Protein AF-A0A376DQQ1-F1 (afdb_monomer)

Radius of gyration: 15.54 Å; Cα contacts (8 Å, |Δi|>4): 71; chains: 1; bounding box: 43×14×39 Å

Secondary structure (DSSP, 8-state):
-PPPPPEEEESSTT-HHHHHHHHHTSEEEE-TT-HHHHHHHHHHHHHHHHTT--------GGGGSHHHHHHHHHHHH-

Foldseek 3Di:
DPQDDADEEEDDPPPPVQVLCVVFVRYHYDYPPCVVVVVVVVVVCVVCVVVVNRHRRGPDNVCVPPVNVVVVVVVVVD

Nearest PDB structures (foldseek):
  7ccz-assembly1_A  TM=4.336E-01  e=6.061E+00  Homo sapiens
  4fw1-assembly1_A  TM=3.051E-01  e=4.627E+00  Rous sarcoma virus - Prague C

Organism: Chryseobacterium carnipullorum (NCBI:txid1124835)

pLDDT: mean 87.44, std 11.45, range [43.94, 97.19]

Structure (mmCIF, N/CA/C/O backbone):
data_AF-A0A376DQQ1-F1
#
_entry.id   AF-A0A376DQQ1-F1
#
loop_
_atom_site.group_PDB
_atom_site.id
_atom_site.type_symbol
_atom_site.label_atom_id
_atom_site.label_alt_id
_atom_site.label_comp_id
_atom_site.label_asym_id
_atom_site.label_entity_id
_atom_site.label_seq_id
_atom_site.pdbx_PDB_ins_code
_atom_site.Cartn_x
_atom_site.Cartn_y
_atom_site.Cartn_z
_atom_site.occupancy
_atom_site.B_iso_or_equiv
_atom_site.auth_seq_id
_atom_site.auth_comp_id
_atom_site.auth_asym_id
_atom_site.auth_atom_id
_atom_site.pdbx_PDB_model_num
ATOM 1 N N . MET A 1 1 ? 6.760 -0.686 19.730 1.00 44.03 1 MET A N 1
ATOM 2 C CA . MET A 1 1 ? 6.889 -0.167 18.352 1.00 44.03 1 MET A CA 1
ATOM 3 C C . MET A 1 1 ? 5.485 0.174 17.885 1.00 44.03 1 MET A C 1
ATOM 5 O O . MET A 1 1 ? 4.647 -0.714 17.985 1.00 44.03 1 MET A O 1
ATOM 9 N N . PRO A 1 2 ? 5.165 1.428 17.516 1.00 43.94 2 PRO A N 1
ATOM 10 C CA . PRO A 1 2 ? 3.837 1.730 16.991 1.00 43.94 2 PRO A CA 1
ATOM 11 C C . PRO A 1 2 ? 3.590 0.849 15.758 1.00 43.94 2 PRO A C 1
ATOM 13 O O . PRO A 1 2 ? 4.546 0.597 15.015 1.00 43.94 2 PRO A O 1
ATOM 16 N N . PRO A 1 3 ? 2.360 0.348 15.553 1.00 54.28 3 PRO A N 1
ATOM 17 C CA . PRO A 1 3 ? 2.059 -0.424 14.361 1.00 54.28 3 PRO A CA 1
ATOM 18 C C . PRO A 1 3 ? 2.411 0.427 13.138 1.00 54.28 3 PRO A C 1
ATOM 20 O O . PRO A 1 3 ? 2.203 1.646 13.132 1.00 54.28 3 PRO A O 1
ATOM 23 N N . GLY A 1 4 ? 3.043 -0.194 12.141 1.00 62.22 4 GLY A N 1
ATOM 24 C CA . GLY A 1 4 ? 3.403 0.499 10.909 1.00 62.22 4 GLY A CA 1
ATOM 25 C C . GLY A 1 4 ? 2.170 1.145 10.265 1.00 62.22 4 GLY A C 1
ATOM 26 O O . GLY A 1 4 ? 1.028 0.788 10.550 1.00 62.22 4 GLY A O 1
ATOM 27 N N . LYS A 1 5 ? 2.375 2.145 9.413 1.00 73.00 5 LYS A N 1
ATOM 28 C CA . LYS A 1 5 ? 1.271 2.767 8.670 1.00 73.00 5 LYS A CA 1
ATOM 29 C C . LYS A 1 5 ? 1.092 2.000 7.365 1.00 73.00 5 LYS A C 1
ATOM 31 O O . LYS A 1 5 ? 2.053 1.883 6.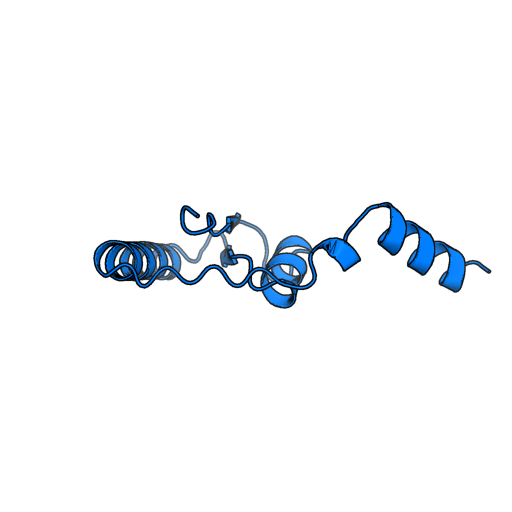611 1.00 73.00 5 LYS A O 1
ATOM 36 N N . GLN A 1 6 ? -0.106 1.482 7.111 1.00 84.19 6 GLN A N 1
ATOM 37 C CA . GLN A 1 6 ? -0.450 0.939 5.798 1.00 84.19 6 GLN A CA 1
ATOM 38 C C . GLN A 1 6 ? -0.611 2.056 4.775 1.00 84.19 6 GLN A C 1
ATOM 40 O O . GLN A 1 6 ? -1.110 3.138 5.090 1.00 84.19 6 GLN A O 1
ATOM 45 N N . ILE A 1 7 ? -0.190 1.773 3.548 1.00 89.69 7 ILE A N 1
ATOM 46 C CA . ILE A 1 7 ? -0.279 2.707 2.431 1.00 89.69 7 ILE A CA 1
ATOM 47 C C . ILE A 1 7 ? -1.604 2.482 1.696 1.00 89.69 7 ILE A C 1
ATOM 49 O O . ILE A 1 7 ? -1.968 1.353 1.373 1.00 89.69 7 ILE A O 1
ATOM 53 N N . ILE A 1 8 ? -2.313 3.572 1.417 1.00 92.88 8 ILE A N 1
ATOM 54 C CA . ILE A 1 8 ? -3.473 3.595 0.525 1.00 92.88 8 ILE A CA 1
ATOM 55 C C . ILE A 1 8 ? -3.043 4.346 -0.729 1.00 92.88 8 ILE A C 1
ATOM 57 O O . ILE A 1 8 ? -2.547 5.470 -0.641 1.00 92.88 8 ILE A O 1
ATOM 61 N N . SER A 1 9 ? -3.194 3.713 -1.886 1.00 94.88 9 SER A N 1
ATOM 62 C CA . SER A 1 9 ? -2.824 4.278 -3.184 1.00 94.88 9 SER A CA 1
ATOM 63 C C . SER A 1 9 ? -4.025 4.285 -4.124 1.00 94.88 9 SER A C 1
ATOM 65 O O . SER A 1 9 ? -4.857 3.387 -4.047 1.00 94.88 9 SER A O 1
ATOM 67 N N . PHE A 1 10 ? -4.083 5.275 -5.018 1.00 95.62 10 PHE A N 1
ATOM 68 C CA . PHE A 1 10 ? -5.108 5.393 -6.054 1.00 95.62 10 PHE A CA 1
ATOM 69 C C . PHE A 1 10 ? -4.475 5.506 -7.436 1.00 95.62 10 PHE A C 1
ATOM 71 O O . PHE A 1 10 ? -3.448 6.175 -7.582 1.00 95.62 10 PHE A O 1
ATOM 78 N N . GLY A 1 11 ? -5.088 4.896 -8.445 1.00 93.75 11 GLY A N 1
ATOM 79 C CA . GLY A 1 11 ? -4.636 4.995 -9.829 1.00 93.75 11 GLY A CA 1
ATOM 80 C C . GLY A 1 11 ? -5.289 3.961 -10.742 1.00 93.75 11 GLY A C 1
ATOM 81 O O . GLY A 1 11 ? -6.188 3.243 -10.317 1.00 93.75 11 GLY A O 1
ATOM 82 N N . PRO A 1 12 ? -4.859 3.886 -12.012 1.00 93.12 12 PRO A N 1
ATOM 83 C CA . PRO A 1 12 ? -5.298 2.833 -12.915 1.00 93.12 12 PRO A CA 1
ATOM 84 C C . PRO A 1 12 ? -4.987 1.449 -12.346 1.00 93.12 12 PRO A C 1
ATOM 86 O O . PRO A 1 12 ? -3.937 1.244 -11.730 1.00 93.12 12 PRO A O 1
ATOM 89 N N . ASN A 1 13 ? -5.863 0.487 -12.633 1.00 86.94 13 ASN A N 1
ATOM 90 C CA . ASN A 1 13 ? -5.586 -0.917 -12.351 1.00 86.9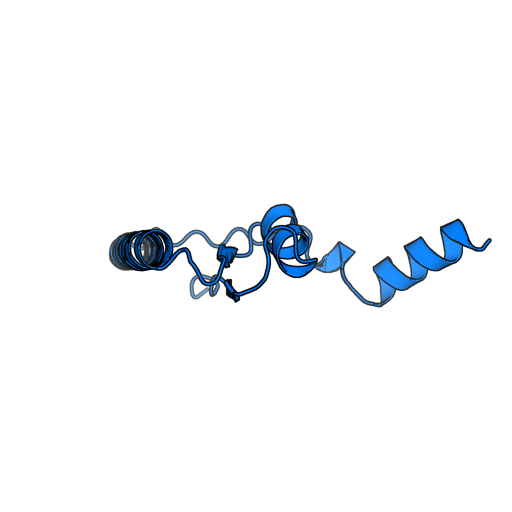4 13 ASN A CA 1
ATOM 91 C C . ASN A 1 13 ? -4.215 -1.315 -12.922 1.00 86.94 13 ASN A C 1
ATOM 93 O O . ASN A 1 13 ? -3.809 -0.833 -13.978 1.00 86.94 13 ASN A O 1
ATOM 97 N N . GLU A 1 14 ? -3.504 -2.181 -12.197 1.00 85.94 14 GLU A N 1
ATOM 98 C CA . GLU A 1 14 ? -2.178 -2.697 -12.582 1.00 85.94 14 GLU A CA 1
ATOM 99 C C . GLU A 1 14 ? -1.044 -1.653 -12.641 1.00 85.94 14 GLU A C 1
ATOM 101 O O . GLU A 1 14 ? 0.040 -1.951 -13.140 1.00 85.94 14 GLU A O 1
ATOM 106 N N . ALA A 1 15 ? -1.227 -0.455 -12.073 1.00 90.12 15 ALA A N 1
ATOM 107 C CA . ALA A 1 15 ? -0.128 0.495 -11.909 1.00 90.12 15 ALA A CA 1
ATOM 108 C C . ALA A 1 15 ? 1.061 -0.126 -11.144 1.00 90.12 15 ALA A C 1
ATOM 110 O O . ALA A 1 15 ? 0.872 -0.940 -10.236 1.00 90.12 15 ALA A O 1
ATOM 111 N N . ASP A 1 16 ? 2.292 0.322 -11.424 1.00 90.12 16 ASP A N 1
ATOM 112 C CA . ASP A 1 16 ? 3.512 -0.184 -10.766 1.00 90.12 16 ASP A CA 1
ATOM 113 C C . ASP A 1 16 ? 3.415 -0.180 -9.233 1.00 90.12 16 ASP A C 1
ATOM 115 O O . ASP A 1 16 ? 3.877 -1.100 -8.556 1.00 90.12 16 ASP A O 1
ATOM 119 N N . VAL A 1 17 ? 2.762 0.843 -8.674 1.00 90.19 17 VAL A N 1
ATOM 120 C CA . VAL A 1 17 ? 2.511 0.960 -7.234 1.00 90.19 17 VAL A CA 1
ATOM 121 C 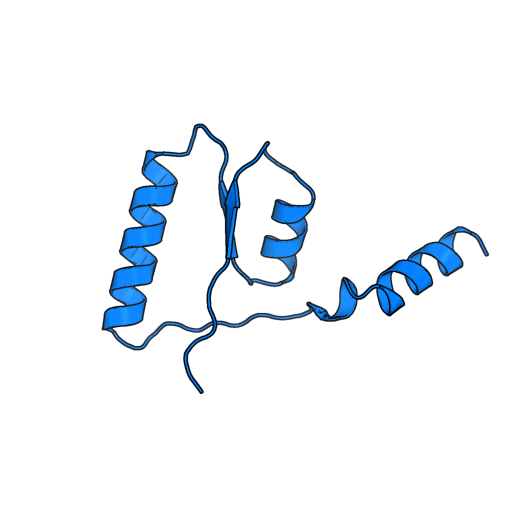C . VAL A 1 17 ? 1.625 -0.170 -6.702 1.00 90.19 17 VAL A C 1
ATOM 123 O O . VAL A 1 17 ? 1.878 -0.654 -5.603 1.00 90.19 17 VAL A O 1
ATOM 126 N N . SER A 1 18 ? 0.648 -0.648 -7.476 1.00 92.62 18 SER A N 1
ATOM 127 C CA . SER A 1 18 ? -0.188 -1.797 -7.111 1.00 92.62 18 SER A CA 1
ATOM 128 C C . SER A 1 18 ? 0.671 -3.046 -6.915 1.00 92.62 18 SER A C 1
ATOM 130 O O . SER A 1 18 ? 0.592 -3.709 -5.877 1.00 92.62 18 SER A O 1
ATOM 132 N N . ARG A 1 19 ? 1.591 -3.300 -7.855 1.00 91.00 19 ARG A N 1
ATOM 133 C CA . ARG A 1 19 ? 2.534 -4.419 -7.763 1.00 91.00 19 ARG A CA 1
ATOM 134 C C . ARG A 1 19 ? 3.463 -4.287 -6.556 1.00 91.00 19 ARG A C 1
ATOM 136 O O . ARG A 1 19 ? 3.624 -5.245 -5.805 1.00 91.00 19 ARG A O 1
ATOM 143 N N . ILE A 1 20 ? 4.035 -3.102 -6.328 1.00 91.25 20 ILE A N 1
ATOM 144 C CA . ILE A 1 20 ? 4.917 -2.845 -5.176 1.00 91.25 20 ILE A CA 1
ATOM 145 C C . ILE A 1 20 ? 4.181 -3.104 -3.855 1.00 91.25 20 ILE A C 1
ATOM 147 O O . ILE A 1 20 ? 4.717 -3.782 -2.976 1.00 91.25 20 ILE A O 1
ATOM 151 N N . LEU A 1 21 ? 2.960 -2.584 -3.702 1.00 90.88 21 LEU A N 1
ATOM 152 C CA . LEU A 1 21 ? 2.167 -2.751 -2.483 1.00 90.88 21 LEU A CA 1
ATOM 153 C C . LEU A 1 21 ? 1.801 -4.221 -2.242 1.00 90.88 21 LEU A C 1
ATOM 155 O O . LEU A 1 21 ? 1.930 -4.691 -1.110 1.00 90.88 21 LEU A O 1
ATOM 159 N N . SER A 1 22 ? 1.440 -4.953 -3.301 1.00 89.19 22 SER A N 1
ATOM 160 C CA . SER A 1 22 ? 1.143 -6.388 -3.237 1.00 89.19 22 SER A CA 1
ATOM 161 C C . SER A 1 22 ? 2.368 -7.220 -2.845 1.00 89.19 22 SER A C 1
ATOM 163 O O . SER A 1 22 ? 2.279 -8.059 -1.954 1.00 89.19 22 SER A O 1
ATOM 165 N N . GLU A 1 23 ? 3.524 -6.993 -3.474 1.00 89.50 23 GLU A N 1
ATOM 166 C CA . GLU A 1 23 ? 4.750 -7.769 -3.214 1.00 89.50 23 GLU A CA 1
ATOM 167 C C . GLU A 1 23 ? 5.354 -7.501 -1.830 1.00 89.50 23 GLU A C 1
ATOM 169 O O . GLU A 1 23 ? 6.056 -8.350 -1.277 1.00 89.50 23 GLU A O 1
ATOM 174 N N . THR A 1 24 ? 5.100 -6.317 -1.270 1.00 89.19 24 THR A N 1
ATOM 175 C CA . THR A 1 24 ? 5.635 -5.919 0.040 1.00 89.19 24 THR A CA 1
ATOM 176 C C . THR A 1 24 ? 4.647 -6.087 1.186 1.00 89.19 24 THR A C 1
ATOM 178 O O . THR A 1 24 ? 5.032 -5.868 2.334 1.00 89.19 24 THR A O 1
ATOM 181 N N . ALA A 1 25 ? 3.386 -6.432 0.901 1.00 88.19 25 ALA A N 1
ATOM 182 C CA . ALA A 1 25 ? 2.286 -6.432 1.870 1.00 88.19 25 ALA A CA 1
ATOM 183 C C . ALA A 1 25 ? 2.197 -5.119 2.685 1.00 88.19 25 ALA A C 1
ATOM 185 O O . ALA A 1 25 ? 1.831 -5.110 3.861 1.00 88.19 25 ALA A O 1
ATOM 186 N N . SER A 1 26 ? 2.564 -3.990 2.065 1.00 87.31 26 SER A N 1
ATOM 187 C CA . SER A 1 26 ? 2.669 -2.683 2.735 1.00 87.31 26 SER A CA 1
ATOM 188 C C . SER A 1 26 ? 1.388 -1.850 2.671 1.00 87.31 26 SER A C 1
ATOM 190 O O . SER A 1 26 ? 1.293 -0.806 3.322 1.00 87.31 26 SER A O 1
ATOM 192 N N . GLY A 1 27 ? 0.396 -2.281 1.892 1.00 89.69 27 GLY A N 1
ATOM 193 C CA . GLY A 1 27 ? -0.804 -1.497 1.651 1.00 89.69 27 GLY A CA 1
ATOM 194 C C . GLY A 1 27 ? -1.700 -2.062 0.559 1.00 89.69 27 GLY A C 1
ATOM 195 O O . GLY A 1 27 ? -1.504 -3.186 0.100 1.00 89.69 27 GLY A O 1
ATOM 196 N N . LYS A 1 28 ? -2.676 -1.255 0.140 1.00 92.25 28 LYS A N 1
ATOM 197 C CA . LYS A 1 28 ? -3.661 -1.604 -0.888 1.00 92.25 28 LYS A CA 1
ATOM 198 C C . LYS A 1 28 ? -3.807 -0.468 -1.902 1.00 92.25 28 LYS A C 1
ATOM 200 O O . LYS A 1 28 ? -3.768 0.711 -1.543 1.00 92.25 28 LYS A O 1
ATOM 205 N N . HIS A 1 29 ? -3.943 -0.845 -3.169 1.00 95.31 29 HIS A N 1
ATOM 206 C CA . HIS A 1 29 ? -4.209 0.061 -4.280 1.00 95.31 29 HIS A CA 1
ATOM 207 C C . HIS A 1 29 ? -5.688 -0.012 -4.673 1.00 95.31 29 HIS A C 1
ATOM 209 O O . HIS A 1 29 ? -6.284 -1.087 -4.601 1.00 95.31 29 HIS A O 1
ATOM 215 N N . PHE A 1 30 ? -6.252 1.123 -5.072 1.00 95.94 30 PHE A N 1
ATOM 216 C CA . PHE A 1 30 ? -7.647 1.282 -5.467 1.00 95.94 30 PHE A CA 1
ATOM 217 C C . PHE A 1 30 ? -7.729 2.017 -6.804 1.00 95.94 30 PHE A C 1
ATOM 219 O O . PHE A 1 30 ? -6.968 2.956 -7.052 1.00 95.94 30 PHE A O 1
ATOM 226 N N . SER A 1 31 ? -8.679 1.623 -7.641 1.00 95.81 31 SER A N 1
ATOM 227 C CA . SER A 1 31 ? -9.095 2.431 -8.782 1.00 95.81 31 SER A CA 1
ATOM 228 C C . SER A 1 31 ? -9.908 3.645 -8.327 1.00 95.81 31 SER A C 1
A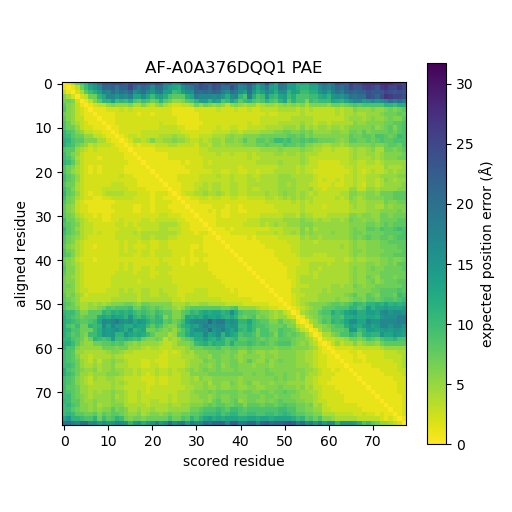TOM 230 O O . SER A 1 31 ? -10.302 3.761 -7.161 1.00 95.81 31 SER A O 1
ATOM 232 N N . TYR A 1 32 ? -10.158 4.585 -9.238 1.00 92.56 32 TYR A N 1
ATOM 233 C CA . TYR A 1 32 ? -10.982 5.757 -8.929 1.00 92.56 32 TYR A CA 1
ATOM 234 C C . TYR A 1 32 ? -12.465 5.397 -8.766 1.00 92.56 32 TYR A C 1
ATOM 236 O O . TYR A 1 32 ? -13.225 6.147 -8.155 1.00 92.56 32 TYR A O 1
ATOM 244 N N . GLU A 1 33 ? -12.862 4.232 -9.270 1.00 95.19 33 GLU A N 1
ATOM 245 C CA . GLU A 1 33 ? -14.214 3.695 -9.226 1.00 95.19 33 GLU A CA 1
ATOM 246 C C . GLU A 1 33 ? -14.504 2.916 -7.922 1.00 95.19 33 GLU A C 1
ATOM 248 O O . GLU A 1 33 ? -15.666 2.727 -7.561 1.00 95.19 33 GLU A O 1
ATOM 253 N N . ASP A 1 34 ? -13.476 2.546 -7.148 1.00 95.19 34 ASP A N 1
ATOM 254 C CA . ASP A 1 34 ? -13.554 1.680 -5.953 1.00 95.19 34 ASP A CA 1
ATOM 255 C C . ASP A 1 34 ? -14.063 2.377 -4.671 1.00 95.19 34 ASP A C 1
ATOM 257 O O . ASP A 1 34 ? -13.658 2.052 -3.550 1.00 95.19 34 ASP A O 1
ATOM 261 N N . SER A 1 35 ? -14.964 3.349 -4.807 1.00 94.00 35 SER A N 1
ATOM 262 C CA . SER A 1 35 ? -15.448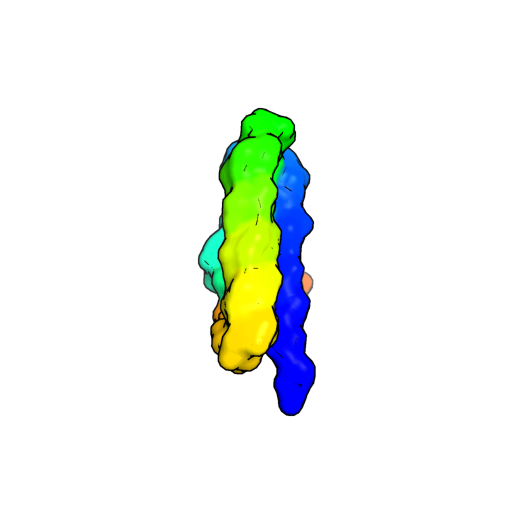 4.184 -3.695 1.00 94.00 35 SER A CA 1
ATOM 263 C C . SER A 1 35 ? -16.073 3.399 -2.528 1.00 94.00 35 SER A C 1
ATOM 265 O O . SER A 1 35 ? -15.842 3.733 -1.363 1.00 94.00 35 SER A O 1
ATOM 267 N N . GLU A 1 36 ? -16.829 2.336 -2.808 1.00 96.69 36 GLU A N 1
ATOM 268 C CA . GLU A 1 36 ? -17.409 1.470 -1.773 1.00 96.69 36 GLU A CA 1
ATOM 269 C C . GLU A 1 36 ? -16.335 0.580 -1.132 1.00 96.69 36 GLU A C 1
ATOM 271 O O . GLU A 1 36 ? -16.222 0.507 0.092 1.00 96.69 36 GLU A O 1
ATOM 276 N N . VAL A 1 37 ? -15.464 -0.006 -1.956 1.00 95.88 37 VAL A N 1
ATOM 277 C CA . VAL A 1 37 ? -14.410 -0.932 -1.519 1.00 95.88 37 VAL A CA 1
ATOM 278 C C . VAL A 1 37 ? -13.414 -0.249 -0.581 1.00 95.88 37 VAL A C 1
ATOM 280 O O . VAL A 1 37 ? -12.966 -0.849 0.401 1.00 95.88 37 VAL A O 1
ATOM 283 N N . ILE A 1 38 ? -13.047 1.007 -0.853 1.00 95.44 38 ILE A N 1
ATOM 284 C CA . ILE A 1 38 ? -12.131 1.742 0.023 1.00 95.44 38 ILE A CA 1
ATOM 285 C C . ILE A 1 38 ? -12.773 2.103 1.362 1.00 95.44 38 ILE A C 1
ATOM 287 O O . ILE A 1 38 ? -12.098 2.069 2.393 1.00 95.44 38 ILE A O 1
ATOM 291 N N . LYS A 1 39 ? -14.069 2.425 1.372 1.00 96.12 39 LYS A N 1
ATOM 292 C CA . LYS A 1 39 ? -14.793 2.733 2.605 1.00 96.12 39 LYS A CA 1
ATOM 293 C C . LYS A 1 39 ? -14.794 1.525 3.539 1.00 96.12 39 LYS A C 1
ATOM 295 O O . LYS A 1 39 ? -14.455 1.671 4.714 1.00 96.12 39 LYS A O 1
ATOM 300 N N . ASP A 1 40 ? -15.104 0.351 3.000 1.00 96.94 40 ASP A N 1
ATOM 301 C CA . ASP A 1 40 ? -15.106 -0.900 3.757 1.00 96.94 40 ASP A CA 1
ATOM 302 C C . ASP A 1 40 ? -13.704 -1.247 4.264 1.00 96.94 40 ASP A C 1
ATOM 304 O O . ASP A 1 40 ? -13.534 -1.585 5.435 1.00 96.94 40 ASP A O 1
ATOM 308 N N . TYR A 1 41 ? -12.680 -1.060 3.427 1.00 93.56 41 TYR A N 1
ATOM 309 C CA . TYR A 1 41 ? -11.289 -1.270 3.824 1.00 93.56 41 TYR A CA 1
ATOM 310 C C . TYR A 1 41 ? -10.859 -0.348 4.974 1.00 93.56 41 TYR A C 1
ATOM 312 O O . TYR A 1 41 ? -10.286 -0.808 5.958 1.00 93.56 41 TYR A O 1
ATOM 320 N N . ILE A 1 42 ? -11.144 0.956 4.895 1.00 92.69 42 ILE A N 1
ATOM 321 C CA . ILE A 1 42 ? -10.794 1.902 5.967 1.00 92.69 42 ILE A CA 1
ATOM 322 C C . ILE A 1 42 ? -11.504 1.523 7.272 1.00 92.69 42 ILE A C 1
ATOM 324 O O . ILE A 1 42 ? -10.887 1.574 8.339 1.00 92.69 42 ILE A O 1
ATOM 328 N N . LEU A 1 43 ? -12.778 1.130 7.192 1.00 94.75 43 LEU A N 1
ATOM 329 C CA . LEU A 1 43 ? -13.548 0.694 8.354 1.00 94.75 43 LEU A CA 1
ATOM 330 C C . LEU A 1 43 ? -12.948 -0.570 8.985 1.00 94.75 43 LEU A C 1
ATOM 332 O O . LEU A 1 43 ? -12.781 -0.623 10.204 1.00 94.75 43 LEU A O 1
ATOM 336 N N . GLU A 1 44 ? -12.570 -1.554 8.170 1.00 91.50 44 GLU A N 1
ATOM 337 C CA . GLU A 1 44 ? -11.890 -2.764 8.627 1.00 91.50 44 GLU A CA 1
ATOM 338 C C . GLU A 1 44 ? -10.578 -2.426 9.348 1.00 91.50 44 GLU A C 1
ATOM 340 O O . GLU A 1 44 ? -10.374 -2.845 10.492 1.00 91.50 44 GLU A O 1
ATOM 345 N N . GLN A 1 45 ? -9.718 -1.610 8.729 1.00 88.50 45 GLN A N 1
ATOM 346 C CA . GLN A 1 45 ? -8.432 -1.228 9.318 1.00 88.50 45 GLN A CA 1
ATOM 347 C C . GLN A 1 45 ? -8.606 -0.456 10.629 1.00 88.50 45 GLN A C 1
ATOM 349 O O . GLN A 1 45 ? -7.844 -0.660 11.578 1.00 88.50 45 GLN A O 1
ATOM 354 N N . PHE A 1 46 ? -9.630 0.392 10.720 1.00 89.12 46 PHE A N 1
ATOM 355 C CA . PHE A 1 46 ? -9.971 1.101 11.948 1.00 89.12 46 PHE A CA 1
ATOM 356 C C . PHE A 1 46 ? -10.402 0.148 13.073 1.00 89.12 46 PHE A C 1
ATOM 358 O O . PHE A 1 46 ? -9.932 0.276 14.207 1.00 89.12 46 PHE A O 1
ATOM 365 N N . GLU A 1 47 ? -11.247 -0.841 12.780 1.00 91.56 47 GLU A N 1
ATOM 366 C CA . GLU A 1 47 ? -11.663 -1.838 13.771 1.00 91.56 47 GLU A CA 1
ATOM 367 C C . GLU A 1 47 ? -10.505 -2.754 14.199 1.00 91.56 47 GLU A C 1
ATOM 369 O O . GLU A 1 47 ? -10.387 -3.087 15.382 1.00 91.56 47 GLU A O 1
ATOM 374 N N . GLN A 1 48 ? -9.604 -3.123 13.283 1.00 87.06 48 GLN A N 1
ATOM 375 C CA . GLN A 1 48 ? -8.382 -3.858 13.629 1.00 87.06 48 GLN A CA 1
ATOM 376 C C . GLN A 1 48 ? -7.453 -3.029 14.526 1.00 87.06 48 GLN A C 1
ATOM 378 O O . GLN A 1 48 ? -6.930 -3.547 15.519 1.00 87.06 48 GLN A O 1
ATOM 383 N N . TRP A 1 49 ? -7.292 -1.736 14.227 1.00 86.44 49 TRP A N 1
ATOM 384 C CA . TRP A 1 49 ? -6.536 -0.806 15.064 1.00 86.44 49 TRP A CA 1
ATOM 385 C C . TRP A 1 49 ? -7.127 -0.697 16.474 1.00 86.44 49 TRP A C 1
ATOM 387 O O . TRP A 1 49 ? -6.389 -0.850 17.448 1.00 86.44 49 TRP A O 1
ATOM 397 N N . LYS A 1 50 ? -8.452 -0.531 16.603 1.00 89.06 50 LYS A N 1
ATOM 398 C CA . LYS A 1 50 ? -9.146 -0.490 17.905 1.00 89.06 50 LYS A CA 1
ATOM 399 C C . LYS A 1 50 ? -8.899 -1.736 18.754 1.00 89.06 50 LYS A C 1
ATOM 401 O O . LYS A 1 50 ? -8.839 -1.639 19.975 1.00 89.06 50 LYS A O 1
ATOM 406 N N . LYS A 1 51 ? -8.757 -2.901 18.117 1.00 89.44 51 LYS A N 1
ATOM 407 C CA . LYS A 1 51 ? -8.480 -4.183 18.785 1.00 89.44 51 LYS A CA 1
ATOM 408 C C . LYS A 1 51 ? -6.999 -4.393 19.120 1.00 89.44 51 LYS A C 1
ATOM 410 O O . LYS A 1 51 ? -6.669 -5.398 19.735 1.00 89.44 51 LYS A O 1
ATOM 415 N N . GLY A 1 52 ? -6.109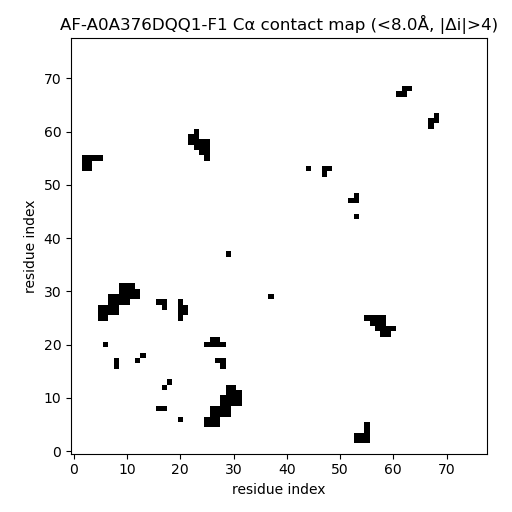 -3.484 18.712 1.00 82.75 52 GLY A N 1
ATOM 416 C CA . GLY A 1 52 ? -4.660 -3.645 18.863 1.00 82.75 52 GLY A CA 1
ATOM 417 C C . GLY A 1 52 ? -4.045 -4.676 17.909 1.00 82.75 52 GLY A C 1
ATOM 418 O O . GLY A 1 52 ? -2.884 -5.037 18.072 1.00 82.75 52 GLY A O 1
ATOM 419 N N . ASN A 1 53 ? -4.794 -5.125 16.898 1.00 76.56 53 ASN A N 1
ATOM 420 C CA . ASN A 1 53 ? -4.408 -6.202 15.982 1.00 76.56 53 ASN A CA 1
ATOM 421 C C . ASN A 1 53 ? -3.811 -5.689 14.667 1.00 76.56 53 ASN A C 1
ATOM 423 O O . ASN A 1 53 ? -3.755 -6.434 13.691 1.00 76.56 53 ASN A O 1
ATOM 427 N N . LEU A 1 54 ? -3.383 -4.423 14.606 1.00 72.31 54 LEU A N 1
ATOM 428 C CA . LEU A 1 54 ? -2.807 -3.861 13.387 1.00 72.31 54 LEU A CA 1
ATOM 429 C C . LEU A 1 54 ? -1.406 -4.451 13.148 1.00 72.31 54 LEU A C 1
ATOM 431 O O . LEU A 1 54 ? -0.386 -3.891 13.549 1.00 72.31 54 LEU A O 1
ATOM 435 N N . LEU A 1 55 ? -1.367 -5.620 12.513 1.00 63.34 55 LEU A N 1
ATOM 436 C CA . LEU A 1 55 ? -0.142 -6.280 12.090 1.00 63.34 55 LEU A CA 1
ATOM 437 C C . LEU A 1 55 ? 0.321 -5.641 10.786 1.00 63.34 55 LEU A C 1
ATOM 439 O O . LEU A 1 55 ? -0.236 -5.885 9.718 1.00 63.34 55 LEU A O 1
ATOM 443 N N . VAL A 1 56 ? 1.362 -4.818 10.868 1.00 67.06 56 VAL A N 1
ATOM 444 C CA . VAL A 1 56 ? 2.050 -4.334 9.671 1.00 67.06 56 VAL A CA 1
ATOM 445 C C . VAL A 1 56 ? 3.232 -5.234 9.416 1.00 67.06 56 VAL A C 1
ATOM 447 O O . VAL A 1 56 ? 4.267 -5.126 10.068 1.00 67.06 56 VAL A O 1
ATOM 450 N N . ASN A 1 57 ? 3.036 -6.154 8.480 1.00 64.62 57 ASN A N 1
ATOM 451 C CA . ASN A 1 57 ? 4.039 -7.123 8.087 1.00 64.62 57 ASN A CA 1
ATOM 452 C C . ASN A 1 57 ? 4.643 -6.705 6.747 1.00 64.62 57 ASN A C 1
ATOM 454 O O . ASN A 1 57 ? 4.523 -7.411 5.750 1.00 64.62 57 ASN A O 1
ATOM 458 N N . THR A 1 58 ? 5.237 -5.509 6.716 1.00 70.00 58 THR A N 1
ATOM 459 C CA . THR A 1 58 ? 5.887 -5.043 5.499 1.00 70.00 58 THR A CA 1
ATOM 460 C C . THR A 1 58 ? 7.152 -5.853 5.264 1.00 70.00 58 THR A C 1
ATOM 462 O O . THR A 1 58 ? 8.071 -5.837 6.083 1.00 70.00 58 THR A O 1
ATOM 465 N N . GLN A 1 59 ? 7.211 -6.543 4.134 1.00 81.38 59 GLN A N 1
ATOM 466 C CA . GLN A 1 59 ? 8.325 -7.405 3.762 1.00 81.38 59 GLN A CA 1
ATOM 467 C C . GLN A 1 59 ? 8.945 -6.933 2.450 1.00 81.38 59 GLN A C 1
ATOM 469 O O . GLN A 1 59 ? 8.355 -6.161 1.702 1.00 81.38 59 GLN A O 1
ATOM 474 N N . ASN A 1 60 ? 10.169 -7.382 2.179 1.00 80.69 60 ASN A N 1
ATOM 475 C CA . ASN A 1 60 ? 10.812 -7.283 0.866 1.00 80.69 60 ASN A CA 1
ATOM 476 C C . ASN A 1 60 ? 10.969 -5.870 0.262 1.00 80.69 60 ASN A C 1
ATOM 478 O O . ASN A 1 60 ? 11.336 -5.774 -0.903 1.00 80.69 60 ASN A O 1
ATOM 482 N N . ILE A 1 61 ? 10.792 -4.772 1.017 1.00 84.12 61 ILE A N 1
ATOM 483 C CA . ILE A 1 61 ? 10.978 -3.390 0.505 1.00 84.12 61 ILE A CA 1
ATOM 484 C C . ILE A 1 61 ? 12.357 -3.211 -0.138 1.00 84.12 61 ILE A C 1
ATOM 486 O O . ILE A 1 61 ? 12.493 -2.544 -1.163 1.00 84.12 61 ILE A O 1
ATOM 490 N N . GLU A 1 62 ? 13.378 -3.842 0.446 1.00 88.31 62 GLU A N 1
ATOM 491 C CA . GLU A 1 62 ? 14.765 -3.776 -0.013 1.00 88.31 62 GLU A CA 1
ATOM 492 C C . GLU A 1 62 ? 14.918 -4.083 -1.507 1.00 88.31 62 GLU A C 1
ATOM 494 O O . GLU A 1 62 ? 15.772 -3.484 -2.166 1.00 88.31 62 GLU A O 1
ATOM 499 N N . GLN A 1 63 ? 14.082 -4.952 -2.089 1.00 89.06 63 GLN A N 1
ATOM 500 C CA . GLN A 1 63 ? 14.156 -5.294 -3.515 1.00 89.06 63 GLN A CA 1
ATOM 501 C C . GLN A 1 63 ? 13.895 -4.099 -4.444 1.00 89.06 63 GLN A C 1
ATOM 503 O O . GLN A 1 63 ? 14.356 -4.100 -5.586 1.00 89.06 63 GLN A O 1
ATOM 508 N N . PHE A 1 64 ? 13.172 -3.091 -3.949 1.00 89.12 64 PHE A N 1
ATOM 509 C CA . PHE A 1 64 ? 12.852 -1.851 -4.652 1.00 89.12 64 PHE A CA 1
ATOM 510 C C . PHE A 1 64 ? 13.809 -0.707 -4.299 1.00 89.12 64 PHE A C 1
ATOM 512 O O . PHE A 1 64 ? 13.626 0.422 -4.754 1.00 89.12 64 PHE A O 1
ATOM 519 N N . SER A 1 65 ? 14.855 -0.965 -3.506 1.00 91.12 65 SER A N 1
ATOM 520 C CA . SER A 1 65 ? 15.910 0.022 -3.291 1.00 91.12 65 SER A CA 1
ATOM 521 C C . SER A 1 65 ? 16.595 0.367 -4.615 1.00 91.12 65 SER A C 1
ATOM 523 O O . SER A 1 65 ? 16.786 -0.493 -5.479 1.00 91.12 65 SER A O 1
ATOM 525 N N . ARG A 1 66 ? 17.044 1.622 -4.758 1.00 94.00 66 ARG A N 1
ATOM 526 C CA . ARG A 1 66 ? 17.823 2.062 -5.932 1.00 94.00 66 ARG A CA 1
ATOM 527 C C . ARG A 1 66 ? 18.982 1.110 -6.228 1.00 94.00 66 ARG A C 1
ATOM 529 O O . ARG A 1 66 ? 19.198 0.751 -7.375 1.00 94.00 66 ARG A O 1
ATOM 536 N N . ARG A 1 67 ? 19.672 0.646 -5.179 1.00 96.19 67 ARG A N 1
ATOM 537 C CA . ARG A 1 67 ? 20.774 -0.317 -5.281 1.00 96.19 67 ARG A CA 1
ATOM 538 C C . ARG A 1 67 ? 20.341 -1.611 -5.973 1.00 96.19 67 ARG A C 1
ATOM 540 O O . ARG A 1 67 ? 20.997 -2.034 -6.919 1.00 96.19 67 ARG A O 1
ATOM 547 N N . ASN A 1 68 ? 19.253 -2.228 -5.513 1.00 95.25 68 ASN A N 1
ATOM 548 C CA . ASN A 1 68 ? 18.795 -3.511 -6.044 1.0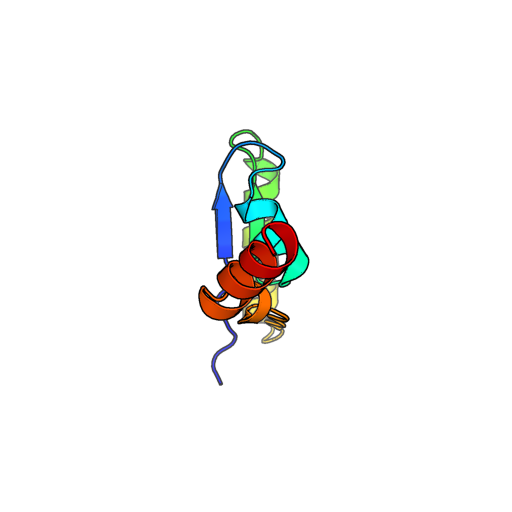0 95.25 68 ASN A CA 1
ATOM 549 C C . ASN A 1 68 ? 18.153 -3.376 -7.432 1.00 95.25 68 ASN A C 1
ATOM 551 O O . ASN A 1 68 ? 18.364 -4.246 -8.273 1.00 95.25 68 ASN A O 1
ATOM 555 N N . LEU A 1 69 ? 17.451 -2.275 -7.713 1.00 94.31 69 LEU A N 1
ATOM 556 C CA . LEU A 1 69 ? 16.924 -1.995 -9.054 1.00 94.31 69 LEU A CA 1
ATOM 557 C C . LEU A 1 69 ? 18.048 -1.750 -10.071 1.00 94.31 69 LEU A C 1
ATOM 559 O O . LEU A 1 69 ? 18.030 -2.338 -11.149 1.00 94.31 69 LEU A O 1
ATOM 563 N N . SER A 1 70 ? 19.066 -0.959 -9.716 1.00 96.00 70 SER A N 1
ATOM 564 C CA . SER A 1 70 ? 20.249 -0.758 -10.564 1.00 96.00 70 SER A CA 1
ATOM 565 C C . SER A 1 70 ? 21.025 -2.053 -10.792 1.00 96.00 70 SER A C 1
ATOM 567 O O . SER A 1 70 ? 21.503 -2.277 -11.899 1.00 96.00 70 SER A O 1
ATOM 569 N N . LYS A 1 71 ? 21.117 -2.927 -9.779 1.00 96.44 71 LYS A N 1
ATOM 570 C CA . LYS A 1 71 ? 21.723 -4.255 -9.931 1.00 96.44 71 LYS A CA 1
ATOM 571 C C . LYS A 1 71 ? 20.972 -5.099 -10.969 1.00 96.44 71 LYS A C 1
ATOM 573 O O . LYS A 1 71 ? 21.605 -5.585 -11.897 1.00 96.44 71 LYS A O 1
ATOM 578 N N . LYS A 1 72 ? 19.642 -5.213 -10.854 1.00 95.12 72 LYS A N 1
ATOM 579 C CA . LYS A 1 72 ? 18.807 -5.949 -11.824 1.00 95.12 72 LYS A CA 1
ATOM 580 C C . LYS A 1 72 ? 18.948 -5.394 -13.243 1.00 95.12 72 LYS A C 1
ATOM 582 O O . LYS A 1 72 ? 19.017 -6.153 -14.198 1.00 95.12 72 LYS A O 1
ATOM 587 N N . LEU A 1 73 ? 19.011 -4.069 -13.385 1.00 95.69 73 LEU A N 1
ATOM 588 C CA . LEU A 1 73 ? 19.211 -3.434 -14.687 1.00 95.69 73 LEU A CA 1
ATOM 589 C C . LEU A 1 73 ? 20.582 -3.778 -15.286 1.00 95.69 73 LEU A C 1
ATOM 591 O O . LEU A 1 73 ? 20.661 -4.118 -16.461 1.00 95.69 73 LEU A O 1
ATOM 595 N N . ALA A 1 74 ? 21.649 -3.716 -14.486 1.00 97.19 74 ALA A N 1
ATOM 596 C CA . ALA A 1 74 ? 22.995 -4.069 -14.933 1.00 97.19 74 ALA A CA 1
ATOM 597 C C . ALA A 1 74 ? 23.105 -5.542 -15.365 1.00 97.19 74 ALA A C 1
ATOM 599 O O . ALA A 1 74 ? 23.811 -5.825 -16.321 1.00 97.19 74 ALA A O 1
ATOM 600 N N . GLU A 1 75 ? 22.383 -6.459 -14.713 1.00 96.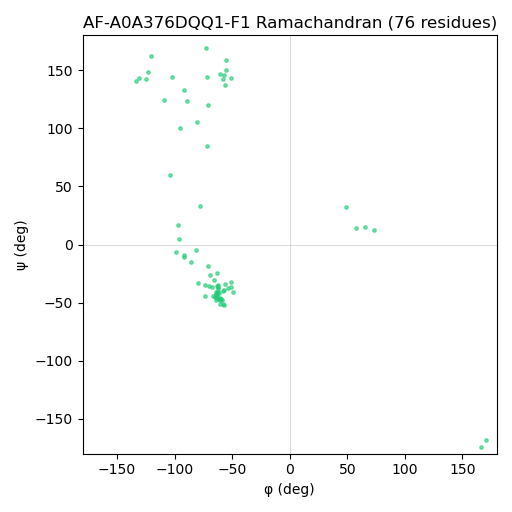75 75 GLU A N 1
ATOM 601 C CA . GLU A 1 75 ? 22.317 -7.879 -15.103 1.00 96.75 75 GLU A CA 1
ATOM 602 C C . GLU A 1 75 ? 21.646 -8.099 -16.471 1.00 96.75 75 GLU A C 1
ATOM 604 O O . GLU A 1 75 ? 21.997 -9.042 -17.167 1.00 96.75 75 GLU A O 1
ATOM 609 N N . ILE A 1 76 ? 20.694 -7.244 -16.867 1.00 96.06 76 ILE A N 1
ATOM 610 C CA . ILE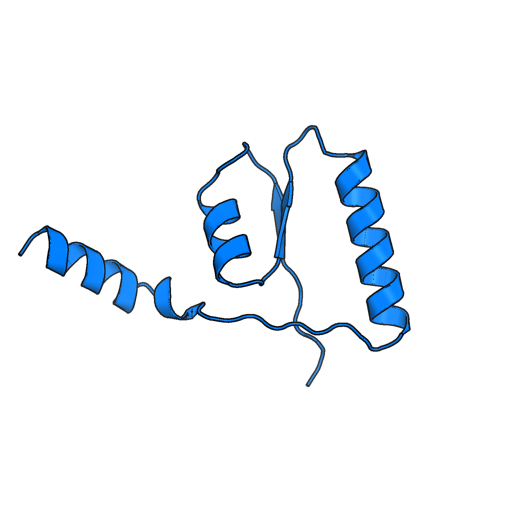 A 1 76 ? 20.020 -7.323 -18.179 1.00 96.06 76 ILE A CA 1
ATOM 611 C C . ILE A 1 76 ? 20.889 -6.723 -19.294 1.00 96.06 76 ILE A C 1
ATOM 613 O O . ILE A 1 76 ? 20.806 -7.151 -20.442 1.00 96.06 76 ILE A O 1
ATOM 617 N N . LEU A 1 77 ? 21.670 -5.692 -18.966 1.00 93.50 77 LEU A N 1
ATOM 618 C CA . LEU A 1 77 ? 22.497 -4.947 -19.922 1.00 93.50 77 LEU A CA 1
ATOM 619 C C . LEU A 1 77 ? 23.929 -5.493 -20.064 1.00 93.50 77 LEU A C 1
ATOM 621 O O . LEU A 1 77 ? 24.660 -5.005 -20.926 1.00 93.50 77 LEU A O 1
ATOM 625 N N . GLY A 1 78 ? 24.336 -6.413 -19.185 1.00 78.31 78 GLY A N 1
ATOM 626 C CA . GLY A 1 78 ? 25.679 -6.995 -19.113 1.00 78.31 78 GLY A CA 1
ATOM 627 C C . GLY A 1 78 ? 25.886 -8.210 -20.002 1.00 78.31 78 GLY A C 1
ATOM 628 O O . GLY A 1 78 ? 24.903 -8.932 -20.277 1.00 78.31 78 GLY A O 1
#

Mean predicted aligned error: 5.45 Å

Sequence (78 aa):
MPPGKQIISFGPNEADVSRILSETASGKHFSYEDSEVIKDYILEQFEQWKKGNLLVNTQNIEQFSRRNLSKKLAEILG

Solvent-accessible surface area (backbone atoms only — not comparable to full-atom values): 4643 Å² total; per-residue (Å²): 130,80,63,62,81,72,45,81,44,76,44,66,81,87,38,71,66,40,54,53,24,62,73,17,53,37,38,51,65,37,45,90,82,40,64,67,60,51,52,53,49,53,51,50,54,51,55,34,45,76,70,71,62,50,78,62,64,64,40,71,62,66,62,73,32,70,69,44,46,53,48,57,52,49,65,73,76,100